Protein AF-A0AAW4WJC8-F1 (afdb_monomer_lite)

pLDDT: mean 82.38, std 7.83, range [56.75, 92.06]

Secondary structure (DSSP, 8-state):
-HHHHHHHHHHHHHHHHHHS-TTSS-HHHHHHHHHHHHHHHHHHHHTT--HHHHHHHHHHHHHHHHHHTTTS-HHHHHHHHHHHTTT-

Structure (mmCIF, N/CA/C/O backbone):
data_AF-A0AAW4WJC8-F1
#
_entry.id   AF-A0AAW4WJC8-F1
#
loop_
_atom_site.group_PDB
_atom_site.id
_atom_site.type_symbol
_atom_site.label_atom_id
_atom_site.label_alt_id
_atom_site.label_comp_id
_atom_site.label_asym_id
_atom_site.label_entity_id
_atom_site.label_seq_id
_atom_site.pdbx_PDB_ins_code
_atom_site.Cartn_x
_atom_site.Cartn_y
_atom_site.Cartn_z
_atom_site.occupancy
_atom_site.B_iso_or_equiv
_atom_site.auth_seq_id
_atom_site.auth_comp_id
_atom_site.auth_asym_id
_atom_site.auth_atom_id
_atom_site.pdbx_PDB_model_num
ATOM 1 N N . MET A 1 1 ? -13.239 5.710 7.790 1.00 70.38 1 MET A N 1
ATOM 2 C CA . MET A 1 1 ? -13.700 5.753 6.363 1.00 70.38 1 MET A CA 1
ATOM 3 C C . MET A 1 1 ? -12.543 5.916 5.367 1.00 70.38 1 MET A C 1
ATOM 5 O O . MET A 1 1 ? -12.682 5.482 4.223 1.00 70.38 1 MET A O 1
ATOM 9 N N . ARG A 1 2 ? -11.415 6.524 5.759 1.00 83.25 2 ARG A N 1
ATOM 10 C CA . ARG A 1 2 ? -10.227 6.736 4.918 1.00 83.25 2 ARG A CA 1
ATOM 11 C C . ARG A 1 2 ? -9.558 5.406 4.548 1.00 83.25 2 ARG A C 1
ATOM 13 O O . ARG A 1 2 ? -9.298 5.209 3.370 1.00 83.25 2 ARG A O 1
ATOM 20 N N . LEU A 1 3 ? -9.418 4.434 5.457 1.00 83.06 3 LEU A N 1
ATOM 21 C CA . LEU A 1 3 ? -8.845 3.109 5.131 1.00 83.06 3 LEU A CA 1
ATOM 22 C C . LEU A 1 3 ? -9.635 2.344 4.063 1.00 83.06 3 LEU A C 1
ATOM 24 O O . LEU A 1 3 ? -9.043 1.708 3.193 1.00 83.06 3 LEU A O 1
ATOM 28 N N . ARG A 1 4 ? -10.972 2.442 4.072 1.00 85.50 4 ARG A N 1
ATOM 29 C CA . ARG A 1 4 ? -11.808 1.862 3.005 1.00 85.50 4 ARG A CA 1
ATOM 30 C C . ARG A 1 4 ? -11.523 2.527 1.654 1.00 85.50 4 ARG A C 1
ATOM 32 O O . ARG A 1 4 ? -11.401 1.827 0.652 1.00 85.50 4 ARG A O 1
ATOM 39 N N . ARG A 1 5 ? -11.364 3.857 1.631 1.00 86.62 5 ARG A N 1
ATOM 40 C CA . ARG A 1 5 ? -10.978 4.612 0.424 1.00 86.62 5 ARG A CA 1
ATOM 41 C C . ARG A 1 5 ? -9.572 4.242 -0.052 1.00 86.62 5 ARG A C 1
ATOM 43 O O . ARG A 1 5 ? -9.395 4.000 -1.240 1.00 86.62 5 ARG A O 1
ATOM 50 N N . ILE A 1 6 ? -8.605 4.132 0.857 1.00 86.38 6 ILE A N 1
ATOM 51 C CA . ILE A 1 6 ? -7.234 3.697 0.558 1.00 86.38 6 ILE A CA 1
ATOM 52 C C . ILE A 1 6 ? -7.256 2.2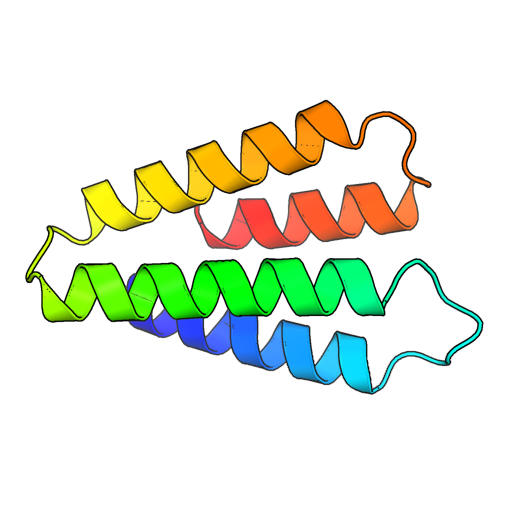96 -0.066 1.00 86.38 6 ILE A C 1
ATOM 54 O O . ILE A 1 6 ? -6.720 2.101 -1.153 1.00 86.38 6 ILE A O 1
ATOM 58 N N . LYS A 1 7 ? -7.954 1.332 0.551 1.00 87.81 7 LYS A N 1
ATOM 59 C CA . LYS A 1 7 ? -8.095 -0.037 0.024 1.00 87.81 7 LYS A CA 1
ATOM 60 C C . LYS A 1 7 ? -8.743 -0.069 -1.367 1.00 87.81 7 LYS A C 1
ATOM 62 O O . LYS A 1 7 ? -8.315 -0.844 -2.228 1.00 87.81 7 LYS A O 1
ATOM 67 N N . PHE A 1 8 ? -9.750 0.773 -1.604 1.00 89.81 8 PHE A N 1
ATOM 68 C CA . PHE A 1 8 ? -10.373 0.924 -2.920 1.00 89.81 8 PHE A CA 1
ATOM 69 C C . PHE A 1 8 ? -9.364 1.421 -3.960 1.00 89.81 8 PHE A C 1
ATOM 71 O O . PHE A 1 8 ? -9.172 0.766 -4.984 1.00 89.81 8 PHE A O 1
ATOM 78 N N . TRP A 1 9 ? -8.660 2.521 -3.678 1.00 87.56 9 TRP A N 1
ATOM 79 C CA . TRP A 1 9 ? -7.658 3.057 -4.596 1.00 87.56 9 TRP A CA 1
ATOM 80 C C . TRP A 1 9 ? -6.534 2.056 -4.856 1.00 87.56 9 TRP A C 1
ATOM 82 O O . TRP A 1 9 ? -6.212 1.823 -6.016 1.00 87.56 9 TRP A O 1
ATOM 92 N N . LEU A 1 10 ? -6.012 1.376 -3.830 1.00 88.56 10 LEU A N 1
ATOM 93 C CA . LEU A 1 10 ? -5.028 0.299 -3.997 1.00 88.56 10 LEU A CA 1
ATOM 94 C C . LEU A 1 10 ? -5.515 -0.782 -4.976 1.00 88.56 10 LEU A C 1
ATOM 96 O O . LEU A 1 10 ? -4.742 -1.248 -5.806 1.00 88.56 10 LEU A O 1
ATOM 100 N N . SER A 1 11 ? -6.803 -1.130 -4.947 1.00 89.75 11 SER A N 1
ATOM 101 C CA . SER A 1 11 ? -7.389 -2.101 -5.884 1.00 89.75 11 SER A CA 1
ATOM 102 C C . SER A 1 11 ? -7.472 -1.558 -7.319 1.00 89.75 11 SER A C 1
ATOM 104 O O . SER A 1 11 ? -7.146 -2.268 -8.270 1.00 89.75 11 SER A O 1
ATOM 106 N N . VAL A 1 12 ? -7.822 -0.278 -7.490 1.00 87.25 12 VAL A N 1
ATOM 107 C CA . VAL A 1 12 ? -7.774 0.406 -8.798 1.00 87.25 12 VAL A CA 1
ATOM 108 C C . VAL A 1 12 ? -6.342 0.437 -9.346 1.00 87.25 12 VAL A C 1
ATOM 110 O O . VAL A 1 12 ? -6.119 0.205 -10.536 1.00 87.25 12 VAL A O 1
ATOM 113 N N . PHE A 1 13 ? -5.357 0.698 -8.485 1.00 83.81 13 PHE A N 1
ATOM 114 C CA . PHE A 1 13 ? -3.941 0.692 -8.848 1.00 83.81 13 PHE A CA 1
ATOM 115 C C . PHE A 1 13 ? -3.455 -0.703 -9.251 1.00 83.81 13 PHE A C 1
ATOM 117 O O . PHE A 1 13 ? -2.782 -0.832 -10.272 1.00 83.81 13 PHE A O 1
ATOM 124 N N . GLU A 1 14 ? -3.832 -1.743 -8.508 1.00 86.75 14 GLU A N 1
ATOM 125 C CA . GLU A 1 14 ? -3.538 -3.139 -8.843 1.00 86.75 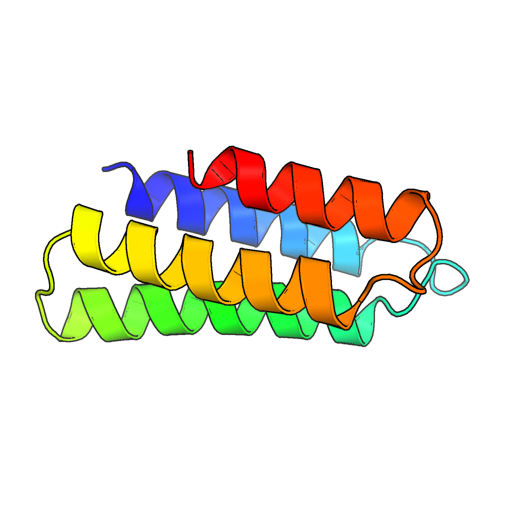14 GLU A CA 1
ATOM 126 C C . GLU A 1 14 ? -4.061 -3.504 -10.241 1.00 86.75 14 GLU A C 1
ATOM 128 O O . GLU A 1 14 ? -3.301 -4.013 -11.065 1.00 86.75 14 GLU A O 1
ATOM 133 N N . MET A 1 15 ? -5.317 -3.165 -10.557 1.00 86.19 15 MET A N 1
ATOM 134 C CA . MET A 1 15 ? -5.888 -3.391 -11.892 1.00 86.19 15 MET A CA 1
ATOM 135 C C . MET A 1 15 ? -5.125 -2.645 -12.990 1.00 86.19 15 MET A C 1
ATOM 137 O O . MET A 1 15 ? -4.823 -3.224 -14.034 1.00 86.19 15 MET A O 1
ATOM 141 N N . LYS A 1 16 ? -4.766 -1.373 -12.768 1.00 83.50 16 LYS A N 1
ATOM 142 C CA . LYS A 1 16 ? -3.966 -0.605 -13.738 1.00 83.50 16 LYS A CA 1
ATOM 143 C C . LYS A 1 16 ? -2.597 -1.243 -13.973 1.00 83.50 16 LYS A C 1
ATOM 145 O O . LYS A 1 16 ? -2.164 -1.333 -15.118 1.00 83.50 16 LYS A O 1
ATOM 150 N N . LEU A 1 17 ? -1.942 -1.723 -12.914 1.00 79.62 17 LEU A N 1
ATOM 151 C CA . LEU A 1 17 ? -0.678 -2.452 -13.011 1.00 79.62 17 LEU A CA 1
ATOM 152 C C . LEU A 1 17 ? -0.833 -3.740 -13.816 1.00 79.62 17 LEU A C 1
ATOM 154 O O . LEU A 1 17 ? -0.032 -3.979 -14.714 1.00 79.62 17 LEU A O 1
ATOM 158 N N . ILE A 1 18 ? -1.864 -4.544 -13.545 1.00 82.25 18 ILE A N 1
ATOM 159 C CA . ILE A 1 18 ? -2.144 -5.796 -14.267 1.00 82.25 18 ILE A CA 1
ATOM 160 C C . ILE A 1 18 ? -2.404 -5.544 -15.759 1.00 82.25 18 ILE A C 1
ATOM 162 O O . ILE A 1 18 ? -1.961 -6.343 -16.582 1.00 82.25 18 ILE A O 1
ATOM 166 N N . ASN A 1 19 ? -3.014 -4.417 -16.120 1.00 78.69 19 ASN A N 1
ATOM 167 C CA . ASN A 1 19 ? -3.325 -4.077 -17.511 1.00 78.69 19 ASN A CA 1
ATOM 168 C C . ASN A 1 19 ? -2.204 -3.319 -18.250 1.00 78.69 19 ASN A C 1
ATOM 170 O O . ASN A 1 19 ? -2.309 -3.092 -19.452 1.00 78.69 19 ASN A O 1
ATOM 174 N N . LEU A 1 20 ? -1.114 -2.941 -17.571 1.00 74.31 20 LEU A N 1
ATOM 175 C CA . LEU A 1 20 ? 0.051 -2.328 -18.223 1.00 74.31 20 LEU A CA 1
ATOM 176 C C . LEU A 1 20 ? 0.802 -3.356 -19.100 1.00 74.31 20 LEU A C 1
ATOM 178 O O . LEU A 1 20 ? 1.007 -4.487 -18.641 1.00 74.31 20 LEU A O 1
ATOM 182 N N . PRO A 1 21 ? 1.259 -2.992 -20.317 1.00 71.00 21 PRO A N 1
ATOM 183 C CA . PRO A 1 21 ? 1.994 -3.895 -21.207 1.00 71.00 21 PRO A CA 1
ATOM 184 C C . PRO A 1 21 ? 3.256 -4.470 -20.546 1.00 71.00 21 PRO A C 1
ATOM 186 O O . PRO A 1 21 ? 3.975 -3.755 -19.852 1.00 71.00 21 PRO A O 1
ATOM 189 N N . SER A 1 22 ? 3.561 -5.750 -20.786 1.00 60.16 22 SER A N 1
ATOM 190 C CA . SER A 1 22 ? 4.635 -6.503 -20.104 1.00 60.16 22 SER A CA 1
ATOM 191 C C . SER A 1 22 ? 6.061 -5.967 -20.312 1.00 60.16 22 SER A C 1
ATOM 193 O O . SER A 1 22 ? 6.949 -6.307 -19.538 1.00 60.16 22 SER A O 1
ATOM 195 N N . ILE A 1 23 ? 6.280 -5.106 -21.313 1.00 56.81 23 ILE A N 1
ATOM 196 C CA . ILE A 1 23 ? 7.551 -4.387 -21.543 1.00 56.81 23 ILE A CA 1
ATOM 197 C C . ILE A 1 23 ? 7.799 -3.309 -20.470 1.00 56.81 23 ILE A C 1
ATOM 199 O O . ILE A 1 23 ? 8.918 -2.830 -20.291 1.00 56.81 23 ILE A O 1
ATOM 203 N N . CYS A 1 24 ? 6.763 -2.912 -19.731 1.00 56.75 24 CYS A N 1
ATOM 204 C CA . CYS A 1 24 ? 6.845 -1.863 -18.729 1.00 56.75 24 CYS A CA 1
ATOM 205 C C . CYS A 1 24 ? 7.164 -2.427 -17.337 1.00 56.75 24 CYS A C 1
ATOM 207 O O . CYS A 1 24 ? 6.289 -2.938 -16.641 1.00 56.75 24 CYS A O 1
ATOM 209 N N . PHE A 1 25 ? 8.401 -2.183 -16.899 1.00 62.06 25 PHE A N 1
ATOM 210 C CA . PHE A 1 25 ? 8.816 -2.145 -15.493 1.00 62.06 25 PHE A CA 1
ATOM 211 C C . PHE A 1 25 ? 8.745 -3.452 -14.700 1.00 62.06 25 PHE A C 1
ATOM 213 O O . PHE A 1 25 ? 8.231 -4.475 -15.148 1.00 62.06 25 PHE A O 1
ATOM 220 N N . ARG A 1 26 ? 9.279 -3.423 -13.470 1.00 72.81 26 ARG A N 1
ATOM 221 C CA . ARG A 1 26 ? 9.186 -4.521 -12.494 1.00 72.81 26 ARG A CA 1
ATOM 222 C C . ARG A 1 26 ? 7.743 -4.674 -11.980 1.00 72.81 26 ARG A C 1
ATOM 224 O O . ARG A 1 26 ? 7.489 -4.670 -10.783 1.00 72.81 26 ARG A O 1
ATOM 231 N N . LYS A 1 27 ? 6.769 -4.833 -12.881 1.00 76.00 27 LYS A N 1
ATOM 232 C CA . LYS A 1 27 ? 5.322 -4.933 -12.630 1.00 76.00 27 LYS A CA 1
ATOM 233 C C . LYS A 1 27 ? 4.970 -5.937 -11.532 1.00 76.00 27 LYS A C 1
ATOM 235 O O . LYS A 1 27 ? 4.139 -5.641 -10.680 1.00 76.00 27 LYS A O 1
ATOM 240 N N . LYS A 1 28 ? 5.647 -7.091 -11.497 1.00 81.25 28 LYS A N 1
ATOM 241 C CA . LYS A 1 28 ? 5.476 -8.096 -10.430 1.00 81.25 28 LYS A CA 1
ATOM 242 C C . LYS A 1 28 ? 5.786 -7.532 -9.038 1.00 81.25 28 LYS A C 1
ATOM 244 O O . LYS A 1 28 ? 5.044 -7.802 -8.100 1.00 81.25 28 LYS A O 1
ATOM 249 N N . LYS A 1 29 ? 6.841 -6.722 -8.918 1.00 80.81 29 LYS A N 1
ATOM 250 C CA . LYS A 1 29 ? 7.256 -6.081 -7.664 1.00 80.81 29 LYS A CA 1
ATOM 251 C C . LYS A 1 29 ? 6.223 -5.054 -7.194 1.00 80.81 29 LYS A C 1
ATOM 253 O O . LYS A 1 29 ? 5.848 -5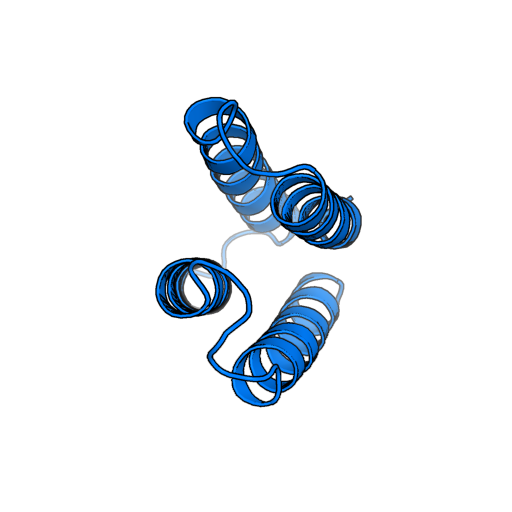.051 -6.029 1.00 80.81 29 LYS A O 1
ATOM 258 N N . TRP A 1 30 ? 5.678 -4.265 -8.119 1.00 79.94 30 TRP A N 1
ATOM 259 C CA . TRP A 1 30 ? 4.632 -3.282 -7.815 1.00 79.94 30 TRP A CA 1
ATOM 260 C C . TRP A 1 30 ? 3.324 -3.916 -7.363 1.00 79.94 30 TRP A C 1
ATOM 262 O O . TRP A 1 30 ? 2.748 -3.502 -6.361 1.00 79.94 30 TRP A O 1
ATOM 272 N N . ILE A 1 31 ? 2.882 -4.960 -8.066 1.00 84.56 31 ILE A N 1
ATOM 273 C CA . ILE A 1 31 ? 1.700 -5.730 -7.669 1.00 84.56 31 ILE A CA 1
ATOM 274 C C . ILE A 1 31 ? 1.920 -6.343 -6.281 1.00 84.56 31 ILE A C 1
ATOM 276 O O . ILE A 1 31 ? 1.018 -6.305 -5.449 1.00 84.56 31 ILE A O 1
ATOM 280 N N . HIS A 1 32 ? 3.122 -6.857 -6.003 1.00 86.62 32 HIS A N 1
ATOM 281 C CA . HIS A 1 32 ? 3.463 -7.392 -4.687 1.00 86.62 32 HIS A CA 1
ATOM 282 C C . HIS A 1 32 ? 3.337 -6.337 -3.574 1.00 86.62 32 HIS A C 1
ATOM 284 O O . HIS A 1 32 ? 2.683 -6.603 -2.568 1.00 86.62 32 HIS A O 1
ATOM 290 N N . TYR A 1 33 ? 3.873 -5.128 -3.764 1.00 85.69 33 TYR A N 1
ATOM 291 C CA . TYR A 1 33 ? 3.735 -4.044 -2.783 1.00 85.69 33 TYR A CA 1
ATOM 292 C C . TYR A 1 33 ? 2.282 -3.639 -2.537 1.00 85.69 33 TYR A C 1
ATOM 294 O O . TYR A 1 33 ? 1.858 -3.536 -1.387 1.00 85.69 33 TYR A O 1
ATOM 302 N N . VAL A 1 34 ? 1.488 -3.484 -3.599 1.00 88.06 34 VAL A N 1
ATOM 303 C CA . VAL A 1 34 ? 0.063 -3.146 -3.468 1.00 88.06 34 VAL A CA 1
ATOM 304 C C . VAL A 1 34 ? -0.697 -4.234 -2.704 1.00 88.06 34 VAL A C 1
ATOM 306 O O . VAL A 1 34 ? -1.492 -3.919 -1.817 1.00 88.06 34 VAL A O 1
ATOM 309 N N . LYS A 1 35 ? -0.423 -5.514 -2.985 1.00 90.75 35 LYS A N 1
ATOM 310 C CA . LYS A 1 35 ? -1.010 -6.637 -2.241 1.00 90.75 35 LYS A CA 1
ATOM 311 C C . LYS A 1 35 ? -0.624 -6.611 -0.765 1.00 90.75 35 LYS A C 1
ATOM 313 O O . LYS A 1 35 ? -1.500 -6.765 0.081 1.00 90.75 35 LYS A O 1
ATOM 318 N N . LYS A 1 36 ? 0.649 -6.349 -0.456 1.00 90.81 36 LYS A N 1
ATOM 319 C CA . LYS A 1 36 ? 1.141 -6.259 0.923 1.00 90.81 36 LYS A CA 1
ATOM 320 C C . LYS A 1 36 ? 0.451 -5.138 1.709 1.00 90.81 36 LYS A C 1
ATOM 322 O O . LYS A 1 36 ? 0.018 -5.371 2.832 1.00 90.81 36 LYS A O 1
ATOM 327 N N . LEU A 1 37 ? 0.256 -3.959 1.108 1.00 89.75 37 LEU A N 1
ATOM 328 C CA . LEU A 1 37 ? -0.496 -2.863 1.740 1.00 89.75 37 LEU A CA 1
ATOM 329 C C . LEU A 1 37 ? -1.961 -3.245 2.001 1.00 89.75 37 LEU A C 1
ATOM 331 O O . LEU A 1 37 ? -2.481 -2.980 3.082 1.00 89.75 37 LEU A O 1
ATOM 335 N N . LYS A 1 38 ? -2.633 -3.895 1.040 1.00 91.38 38 LYS A N 1
ATOM 336 C CA . LYS A 1 38 ? -4.021 -4.362 1.221 1.00 91.38 38 LYS A CA 1
ATOM 337 C C . LYS A 1 38 ? -4.128 -5.379 2.358 1.00 91.38 38 LYS A C 1
ATOM 339 O O . LYS A 1 38 ? -5.046 -5.262 3.166 1.00 91.38 38 LYS A O 1
ATOM 344 N N . GLN A 1 39 ? -3.189 -6.319 2.435 1.00 92.06 39 GLN A N 1
ATOM 345 C CA . GLN A 1 39 ? -3.143 -7.324 3.493 1.00 92.06 39 GLN A CA 1
ATOM 346 C C . GLN A 1 39 ? -2.924 -6.683 4.870 1.00 92.06 39 GLN A C 1
ATOM 348 O O . GLN A 1 39 ? -3.664 -6.985 5.800 1.00 92.06 39 GLN A O 1
ATOM 353 N N . LEU A 1 40 ? -1.992 -5.731 4.988 1.00 90.56 40 LEU A N 1
ATOM 354 C CA . LEU A 1 40 ? -1.781 -4.982 6.232 1.00 90.56 40 LEU A CA 1
ATOM 355 C C . LEU A 1 40 ? -3.062 -4.272 6.687 1.00 90.56 40 LEU A C 1
ATOM 357 O O . LEU A 1 40 ? -3.417 -4.332 7.859 1.00 90.56 40 LEU A O 1
ATOM 361 N N . ILE A 1 41 ? -3.801 -3.646 5.766 1.00 90.19 41 ILE A N 1
ATOM 362 C CA . ILE A 1 41 ? -5.090 -3.018 6.093 1.00 90.19 41 ILE A CA 1
ATOM 363 C C . ILE A 1 41 ? -6.083 -4.048 6.647 1.00 90.19 41 ILE A C 1
ATOM 365 O O . ILE A 1 41 ? -6.809 -3.746 7.591 1.00 90.19 41 ILE A O 1
ATOM 369 N N . GLU A 1 42 ? -6.156 -5.246 6.068 1.00 91.56 42 GLU A N 1
ATOM 370 C CA . GLU A 1 42 ? -7.055 -6.305 6.542 1.00 91.56 42 GLU A CA 1
ATOM 371 C C . GLU A 1 42 ? -6.651 -6.831 7.921 1.00 91.56 42 GLU A C 1
ATOM 373 O O . GLU A 1 42 ? -7.505 -6.936 8.798 1.00 91.56 42 GLU A O 1
ATOM 378 N N . GLU A 1 43 ? -5.359 -7.070 8.146 1.00 91.56 43 GLU A N 1
ATOM 379 C CA . GLU A 1 43 ? -4.825 -7.527 9.432 1.00 91.56 43 GLU A CA 1
ATOM 380 C C . GLU A 1 43 ? -5.079 -6.515 10.554 1.00 91.56 43 GLU A C 1
ATOM 382 O O . GLU A 1 43 ? -5.510 -6.891 11.643 1.00 91.56 43 GLU A O 1
ATOM 387 N N . GLN A 1 44 ? -4.851 -5.225 10.297 1.00 87.31 44 GLN A N 1
ATOM 388 C CA . GLN A 1 44 ? -5.072 -4.181 11.299 1.00 87.31 44 GLN A CA 1
ATOM 389 C C . GLN A 1 44 ? -6.566 -3.968 11.586 1.00 87.31 44 GLN A C 1
ATOM 391 O O . GLN A 1 44 ? -6.948 -3.814 12.745 1.00 87.31 44 GLN A O 1
ATOM 396 N N . ASN A 1 45 ? -7.429 -4.049 10.563 1.00 87.50 45 ASN A N 1
ATOM 397 C CA . ASN A 1 45 ? -8.880 -4.023 10.773 1.00 87.50 45 ASN A CA 1
ATOM 398 C C . ASN A 1 45 ? -9.359 -5.228 11.596 1.00 87.50 45 ASN A C 1
ATOM 400 O O . ASN A 1 45 ? -10.194 -5.055 12.479 1.00 87.50 45 ASN A O 1
ATOM 404 N N . ALA A 1 46 ? -8.829 -6.430 11.343 1.00 89.62 46 ALA A N 1
ATOM 405 C CA . ALA A 1 46 ? -9.174 -7.632 12.105 1.00 89.62 46 ALA A CA 1
ATOM 406 C C . ALA A 1 46 ? -8.747 -7.538 13.581 1.00 89.62 46 ALA A C 1
ATOM 408 O O . ALA A 1 46 ? -9.415 -8.087 14.451 1.00 89.62 46 ALA A O 1
ATOM 409 N N . ARG A 1 47 ? -7.658 -6.812 13.865 1.00 88.81 47 ARG A N 1
ATOM 410 C CA . ARG A 1 47 ? -7.171 -6.535 15.227 1.00 88.81 47 ARG A CA 1
ATOM 411 C C . ARG A 1 47 ? -7.905 -5.386 15.927 1.00 88.81 47 ARG A C 1
ATOM 413 O O . ARG A 1 47 ? -7.666 -5.166 17.108 1.00 88.81 47 ARG A O 1
ATOM 420 N N . GLY A 1 48 ? -8.774 -4.655 15.225 1.00 88.06 48 GLY A N 1
ATOM 421 C CA . GLY A 1 48 ? -9.457 -3.478 15.769 1.00 88.06 48 GLY A CA 1
ATOM 422 C C . GLY A 1 48 ? -8.525 -2.286 16.019 1.00 88.06 48 GLY A C 1
ATOM 423 O O . GLY A 1 48 ? -8.829 -1.436 16.855 1.00 88.06 48 GLY A O 1
ATOM 424 N N . GLU A 1 49 ? -7.385 -2.222 15.325 1.00 89.94 49 GLU A N 1
ATOM 425 C CA . GLU A 1 49 ? -6.410 -1.147 15.507 1.00 89.94 49 GLU A CA 1
ATOM 426 C C . GLU A 1 49 ? -6.952 0.196 14.985 1.00 89.94 49 GLU A C 1
ATOM 428 O O . GLU A 1 49 ? -7.670 0.243 13.978 1.00 89.94 49 GLU A O 1
ATOM 433 N N . PRO A 1 50 ? -6.624 1.316 15.653 1.00 87.75 50 PRO A N 1
ATOM 434 C CA . PRO A 1 50 ? -7.112 2.623 15.255 1.00 87.75 50 PRO A CA 1
ATOM 435 C C . PRO A 1 50 ? -6.613 3.010 13.860 1.00 87.75 50 PRO A C 1
ATOM 437 O O . PRO A 1 50 ? -5.428 2.905 13.536 1.00 87.75 50 PRO A O 1
ATOM 440 N N . GLU A 1 51 ? -7.533 3.559 13.064 1.00 86.00 51 GLU A N 1
ATOM 441 C CA . GLU A 1 51 ? -7.343 3.897 11.648 1.00 86.00 51 GLU A CA 1
ATOM 442 C C . GLU A 1 51 ? -6.065 4.724 11.396 1.00 86.00 51 GLU A C 1
ATOM 444 O O . GLU A 1 51 ? -5.297 4.433 10.480 1.00 86.00 51 GLU A O 1
ATOM 449 N N . ASN A 1 52 ? -5.788 5.706 12.260 1.00 86.44 52 ASN A N 1
ATOM 450 C CA . ASN A 1 52 ? -4.608 6.570 12.155 1.00 86.44 52 ASN A CA 1
ATOM 451 C C . ASN A 1 52 ? -3.287 5.815 12.368 1.00 86.44 52 ASN A C 1
ATOM 453 O O . ASN A 1 52 ? -2.292 6.129 11.719 1.00 86.44 52 ASN A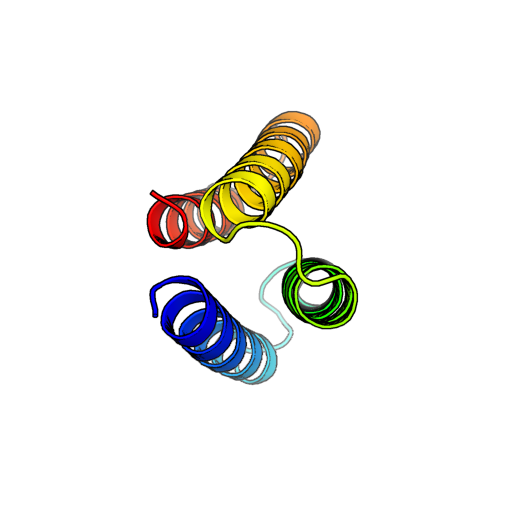 O 1
ATOM 457 N N . ARG A 1 53 ? -3.267 4.810 13.252 1.00 86.81 53 ARG A N 1
ATOM 458 C CA . ARG A 1 53 ? -2.069 4.001 13.508 1.00 86.81 53 ARG A CA 1
ATOM 459 C C . ARG A 1 53 ? -1.763 3.104 12.318 1.00 86.81 53 ARG A C 1
ATOM 461 O O . ARG A 1 53 ? -0.616 3.037 11.892 1.00 86.81 53 ARG A O 1
ATOM 468 N N . THR A 1 54 ? -2.790 2.491 11.731 1.00 88.12 54 THR A N 1
ATOM 469 C CA . THR A 1 54 ? -2.643 1.719 10.492 1.00 88.12 54 THR A CA 1
ATOM 470 C C . THR A 1 54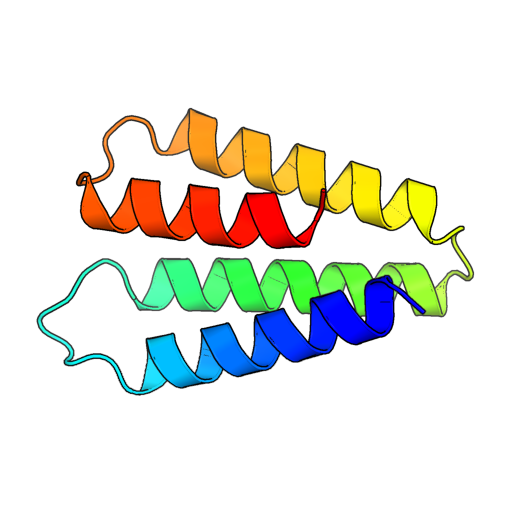 ? -2.124 2.588 9.351 1.00 88.12 54 THR A C 1
ATOM 472 O O . THR A 1 54 ? -1.195 2.181 8.664 1.00 88.12 54 THR A O 1
ATOM 475 N N . ILE A 1 55 ? -2.678 3.790 9.157 1.00 86.94 55 ILE A N 1
ATOM 476 C CA . ILE A 1 55 ? -2.219 4.710 8.103 1.00 86.94 55 ILE A CA 1
ATOM 477 C C . ILE A 1 55 ? -0.747 5.076 8.305 1.00 86.94 55 ILE A C 1
ATOM 479 O O . ILE A 1 55 ? 0.023 4.976 7.354 1.00 86.94 55 ILE A O 1
ATOM 483 N N . LYS A 1 56 ? -0.337 5.392 9.539 1.00 88.94 56 LYS A N 1
ATOM 484 C CA . LYS A 1 56 ? 1.064 5.688 9.854 1.00 88.94 56 LYS A CA 1
ATOM 485 C C . LYS A 1 56 ? 1.994 4.515 9.519 1.00 88.94 56 LYS A C 1
ATOM 487 O O . LYS A 1 56 ? 3.008 4.714 8.865 1.00 88.94 56 LYS A O 1
ATOM 492 N N . MET A 1 57 ? 1.611 3.284 9.869 1.00 89.31 57 MET A N 1
ATOM 493 C CA . MET A 1 57 ? 2.392 2.089 9.514 1.00 89.31 57 MET A CA 1
ATOM 494 C C . MET A 1 57 ? 2.497 1.880 7.996 1.00 89.31 57 MET A C 1
ATOM 496 O O . MET A 1 57 ? 3.538 1.455 7.496 1.00 89.31 57 MET A O 1
ATOM 500 N N . LEU A 1 58 ? 1.424 2.161 7.249 1.00 89.38 58 LEU A N 1
ATOM 501 C CA . LEU A 1 58 ? 1.445 2.086 5.786 1.00 89.38 58 LEU A CA 1
ATOM 502 C C . LEU A 1 58 ? 2.367 3.160 5.195 1.00 89.38 58 LEU A C 1
ATOM 504 O O . LEU A 1 58 ? 3.103 2.860 4.259 1.00 89.38 58 LEU A O 1
ATOM 508 N N . GLN A 1 59 ? 2.345 4.380 5.741 1.00 87.88 59 GLN A N 1
ATOM 509 C CA . GLN A 1 59 ? 3.236 5.470 5.334 1.00 87.88 59 GLN A CA 1
ATOM 510 C C . GLN A 1 59 ? 4.702 5.100 5.584 1.00 87.88 59 GLN A C 1
ATOM 512 O O . GLN A 1 59 ? 5.498 5.181 4.656 1.00 87.88 59 GLN A O 1
ATOM 517 N N . GLU A 1 60 ? 5.038 4.588 6.771 1.00 90.31 60 GLU A N 1
ATOM 518 C CA . GLU A 1 60 ? 6.399 4.148 7.117 1.00 90.31 60 GLU A CA 1
ATOM 519 C C . GLU A 1 60 ? 6.894 3.024 6.185 1.00 90.31 60 GLU A C 1
ATOM 521 O O . GLU A 1 60 ? 7.986 3.118 5.623 1.00 90.31 60 GLU A O 1
ATOM 526 N N . GLN A 1 61 ? 6.069 1.994 5.930 1.00 87.50 61 GLN A N 1
ATOM 527 C CA . GLN A 1 61 ? 6.386 0.931 4.955 1.00 87.50 61 GLN A CA 1
ATOM 528 C C . GLN A 1 61 ? 6.656 1.508 3.557 1.00 87.50 61 GLN A C 1
ATOM 530 O O . GLN A 1 61 ? 7.557 1.060 2.847 1.00 87.50 61 GLN A O 1
ATOM 535 N N . MET A 1 62 ? 5.855 2.489 3.142 1.00 86.75 62 MET A N 1
ATOM 536 C CA . MET A 1 62 ? 5.985 3.121 1.837 1.00 86.75 62 MET A CA 1
ATOM 537 C C . MET A 1 62 ? 7.234 3.995 1.719 1.00 86.75 62 MET A C 1
ATOM 539 O O . MET A 1 62 ? 7.899 3.946 0.683 1.00 86.75 62 MET A O 1
ATOM 543 N N . GLU A 1 63 ? 7.571 4.764 2.752 1.00 86.56 63 GLU A N 1
ATOM 544 C CA . GLU A 1 63 ? 8.805 5.552 2.810 1.00 86.56 63 GLU A CA 1
ATOM 545 C C . GLU A 1 63 ? 10.039 4.653 2.738 1.00 86.56 63 GLU A C 1
ATOM 547 O O . GLU A 1 63 ? 10.960 4.936 1.970 1.00 86.56 63 GLU A O 1
ATOM 552 N N . GLU A 1 64 ? 10.030 3.523 3.451 1.00 87.38 64 GLU A N 1
ATOM 553 C CA . GLU A 1 64 ? 11.104 2.527 3.397 1.00 87.38 64 GLU A CA 1
ATOM 554 C C . GLU A 1 64 ? 11.278 1.963 1.977 1.00 87.38 64 GLU A C 1
ATOM 556 O O . GLU A 1 64 ? 12.400 1.836 1.473 1.00 87.38 64 GLU A O 1
ATOM 561 N N . TRP A 1 65 ? 10.178 1.676 1.275 1.00 85.50 65 TRP A N 1
ATOM 562 C CA . TRP A 1 65 ? 10.238 1.235 -0.121 1.00 85.50 65 TRP A CA 1
ATOM 563 C C . TRP A 1 65 ? 10.744 2.338 -1.047 1.00 85.50 65 TRP A C 1
ATOM 565 O O . TRP A 1 65 ? 11.599 2.079 -1.884 1.00 85.50 65 TRP A O 1
ATOM 575 N N . ILE A 1 66 ? 10.285 3.580 -0.890 1.00 80.94 66 ILE A N 1
ATOM 576 C CA . ILE A 1 66 ? 10.784 4.719 -1.678 1.00 80.94 66 ILE A CA 1
ATOM 577 C C . ILE A 1 66 ? 12.290 4.915 -1.466 1.00 80.94 66 ILE A C 1
ATOM 579 O O . ILE A 1 66 ? 13.025 5.176 -2.424 1.00 80.94 66 ILE A O 1
ATOM 583 N N . TYR A 1 67 ? 12.758 4.766 -0.227 1.00 81.62 67 TYR A N 1
ATOM 584 C CA . TYR A 1 67 ? 14.157 4.941 0.138 1.00 81.62 67 TYR A CA 1
ATOM 585 C C . TYR A 1 67 ? 15.050 3.805 -0.376 1.00 81.62 67 TYR A C 1
ATOM 587 O O . TYR A 1 67 ? 16.088 4.067 -0.989 1.00 81.62 67 TYR A O 1
ATOM 595 N N . SER A 1 68 ? 14.648 2.549 -0.165 1.00 80.12 68 SER A N 1
ATOM 596 C CA . SER A 1 68 ? 15.380 1.368 -0.656 1.00 80.12 68 SER A CA 1
ATOM 597 C C . SER A 1 68 ? 15.442 1.323 -2.183 1.00 80.12 68 SER A C 1
ATOM 599 O O . SER A 1 68 ? 16.406 0.837 -2.772 1.00 80.12 68 SER A O 1
ATOM 601 N N . GLU A 1 69 ? 14.460 1.926 -2.841 1.00 73.56 69 GLU A N 1
ATOM 602 C CA . GLU A 1 69 ? 14.335 1.934 -4.284 1.00 73.56 69 GLU A CA 1
ATOM 603 C C . GLU A 1 69 ? 14.866 3.217 -4.959 1.00 73.56 69 GLU A C 1
ATOM 605 O O . GLU A 1 69 ? 14.459 3.579 -6.068 1.00 73.56 69 GLU A O 1
ATOM 610 N N . ARG A 1 70 ? 15.833 3.910 -4.342 1.00 69.12 70 ARG A N 1
ATOM 611 C CA . ARG A 1 70 ? 16.471 5.118 -4.908 1.00 69.12 70 ARG A CA 1
ATOM 612 C C . ARG A 1 70 ? 17.034 4.932 -6.320 1.00 69.12 70 ARG A C 1
ATOM 614 O O . ARG A 1 70 ? 17.092 5.903 -7.069 1.00 69.12 70 ARG A O 1
ATOM 621 N N . HIS A 1 71 ? 17.386 3.719 -6.730 1.00 75.00 71 HIS A N 1
ATOM 622 C CA . HIS A 1 71 ? 17.879 3.432 -8.085 1.00 75.00 71 HIS A CA 1
ATOM 623 C C . HIS A 1 71 ? 16.773 3.218 -9.126 1.00 75.00 71 HIS A C 1
ATOM 625 O O . HIS A 1 71 ? 17.066 2.921 -10.284 1.00 75.00 71 HIS A O 1
ATOM 631 N N . LEU A 1 72 ? 15.502 3.355 -8.744 1.00 70.50 72 LEU A N 1
ATOM 632 C CA . LEU A 1 72 ? 14.411 3.166 -9.681 1.00 70.50 72 LEU A CA 1
ATOM 633 C C . LEU A 1 72 ? 14.364 4.245 -10.766 1.00 70.50 72 LEU A C 1
ATOM 635 O O . LEU A 1 72 ? 14.529 5.438 -10.483 1.00 70.50 72 LEU A O 1
ATOM 639 N N . PRO A 1 73 ? 14.011 3.846 -11.997 1.00 76.38 73 PRO A N 1
ATOM 640 C CA . PRO A 1 73 ? 13.600 4.746 -13.057 1.00 76.38 73 PRO A CA 1
ATOM 641 C C . PRO A 1 73 ? 12.558 5.771 -12.594 1.00 76.38 73 PRO A C 1
ATOM 643 O O . PRO A 1 73 ? 11.633 5.466 -11.838 1.00 76.38 73 PRO A O 1
ATOM 646 N N . LYS A 1 74 ? 12.647 6.989 -13.140 1.00 78.12 74 LYS A N 1
ATOM 647 C CA . LYS A 1 74 ? 11.773 8.130 -12.807 1.00 78.12 74 LYS A CA 1
ATOM 648 C C . LYS A 1 74 ? 10.276 7.787 -12.825 1.00 78.12 74 LYS A C 1
ATOM 650 O O . LYS A 1 74 ? 9.531 8.278 -11.983 1.00 78.12 74 LYS A O 1
ATOM 655 N N . LYS A 1 75 ? 9.836 6.931 -13.756 1.00 75.00 75 LYS A N 1
ATOM 656 C CA . LYS A 1 75 ? 8.433 6.493 -13.868 1.00 75.00 75 LYS A CA 1
ATOM 657 C C . LYS A 1 75 ? 7.995 5.606 -12.693 1.00 75.00 75 LYS A C 1
ATOM 659 O O . LYS A 1 75 ? 6.882 5.766 -12.207 1.00 75.00 75 LYS A O 1
ATOM 664 N N . GLU A 1 76 ? 8.863 4.719 -12.213 1.00 73.94 76 GLU A N 1
ATOM 665 C CA . GLU A 1 76 ? 8.585 3.857 -11.056 1.00 73.94 76 GLU A CA 1
ATOM 666 C C . GLU A 1 76 ? 8.615 4.654 -9.746 1.00 73.94 76 GLU A C 1
ATOM 668 O O . GLU A 1 76 ? 7.742 4.493 -8.897 1.00 73.94 76 GLU A O 1
ATOM 673 N N . ARG A 1 77 ? 9.544 5.609 -9.616 1.00 77.38 77 ARG A N 1
ATOM 674 C CA . ARG A 1 77 ? 9.558 6.532 -8.472 1.00 77.38 77 ARG A CA 1
ATOM 675 C C . ARG A 1 77 ? 8.312 7.423 -8.437 1.00 77.38 77 ARG A C 1
ATOM 677 O O . ARG A 1 77 ? 7.711 7.604 -7.384 1.00 77.38 77 ARG A O 1
ATOM 684 N N . PHE A 1 78 ? 7.885 7.941 -9.592 1.00 80.31 78 PHE A N 1
ATOM 685 C CA . PHE A 1 78 ? 6.631 8.691 -9.711 1.00 80.31 78 PHE A CA 1
ATOM 686 C C . PHE A 1 78 ? 5.426 7.855 -9.262 1.00 80.31 78 PHE A C 1
ATOM 688 O O . PHE A 1 78 ? 4.531 8.366 -8.592 1.00 80.31 78 PHE A O 1
ATOM 695 N N . PHE A 1 79 ? 5.424 6.565 -9.601 1.00 75.62 79 PHE A N 1
ATOM 696 C CA . PHE A 1 79 ? 4.374 5.638 -9.202 1.00 75.62 79 PHE A CA 1
ATOM 697 C C . PHE A 1 79 ? 4.308 5.451 -7.679 1.00 75.62 79 PHE A C 1
ATOM 699 O O . PHE A 1 79 ? 3.232 5.573 -7.096 1.00 75.62 79 PHE A O 1
ATOM 706 N N . LEU A 1 80 ? 5.452 5.226 -7.027 1.00 77.25 80 LEU A N 1
ATOM 707 C CA . LEU A 1 80 ? 5.531 5.125 -5.568 1.00 77.25 80 LEU A CA 1
ATOM 708 C C . LEU A 1 80 ? 5.076 6.404 -4.861 1.00 77.25 80 LEU A C 1
ATOM 710 O O . LEU A 1 80 ? 4.275 6.337 -3.934 1.00 77.25 80 LEU A O 1
ATOM 714 N N . ASN A 1 81 ? 5.517 7.568 -5.339 1.00 81.44 81 ASN A N 1
ATOM 715 C CA . ASN A 1 81 ? 5.102 8.848 -4.767 1.00 81.44 8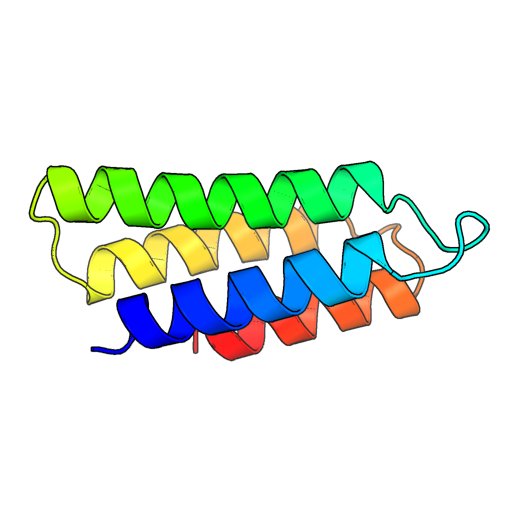1 ASN A CA 1
ATOM 716 C C . ASN A 1 81 ? 3.587 9.064 -4.908 1.00 81.44 81 ASN A C 1
ATOM 718 O O . ASN A 1 81 ? 2.942 9.555 -3.989 1.00 81.44 81 ASN A O 1
ATOM 722 N N . LYS A 1 82 ? 2.990 8.653 -6.036 1.00 80.62 82 LYS A N 1
ATOM 723 C CA . LYS A 1 82 ? 1.531 8.690 -6.229 1.00 80.62 82 LYS A CA 1
ATOM 724 C C . LYS A 1 82 ? 0.783 7.792 -5.247 1.00 80.62 82 LYS A C 1
ATOM 726 O O . LYS A 1 82 ? -0.290 8.182 -4.808 1.00 80.62 82 LYS A O 1
ATOM 731 N N . LEU A 1 83 ? 1.318 6.612 -4.938 1.00 78.19 83 LEU A N 1
ATOM 732 C CA . LEU A 1 83 ? 0.744 5.723 -3.927 1.00 78.19 83 LEU A CA 1
ATOM 733 C C . LEU A 1 83 ? 0.869 6.326 -2.518 1.00 78.19 83 LEU A C 1
ATOM 735 O O . LEU A 1 83 ? -0.083 6.238 -1.751 1.00 78.19 83 LEU A O 1
ATOM 739 N N . PHE A 1 84 ? 1.992 6.977 -2.203 1.00 82.75 84 PHE A N 1
ATOM 740 C CA . PHE A 1 84 ? 2.231 7.591 -0.894 1.00 82.75 84 PHE A CA 1
ATOM 741 C C . PHE A 1 84 ? 1.257 8.743 -0.632 1.00 82.75 84 PHE A C 1
ATOM 743 O O . PHE A 1 84 ? 0.629 8.795 0.419 1.00 82.75 84 PHE A O 1
ATOM 750 N N . LEU A 1 85 ? 1.016 9.574 -1.650 1.00 82.38 85 LEU A N 1
ATOM 751 C CA . LEU A 1 85 ? 0.019 10.649 -1.620 1.00 82.38 85 LEU A CA 1
ATOM 752 C C . LEU A 1 85 ? -1.425 10.174 -1.378 1.00 82.38 85 LEU A C 1
ATOM 754 O O . LEU A 1 85 ? -2.289 10.995 -1.102 1.00 82.38 85 LEU A O 1
ATOM 758 N N . LEU A 1 86 ? -1.736 8.882 -1.528 1.00 77.31 86 LEU A N 1
ATOM 759 C CA . LEU A 1 86 ? -3.065 8.357 -1.177 1.00 77.31 86 LEU A CA 1
ATOM 760 C C . LEU A 1 86 ? -3.216 8.105 0.325 1.00 77.31 86 LEU A C 1
ATOM 762 O O . LEU A 1 86 ? -4.340 7.900 0.785 1.00 77.31 86 LEU A O 1
ATOM 766 N N . LEU A 1 87 ? -2.098 8.026 1.051 1.00 75.38 87 LEU A N 1
ATOM 767 C CA . LEU A 1 87 ? -2.056 7.772 2.488 1.00 75.38 87 LEU A CA 1
ATOM 768 C C . LEU A 1 87 ? -2.012 9.064 3.318 1.00 75.38 87 LEU A C 1
ATOM 770 O O . LEU A 1 87 ? -2.349 9.008 4.497 1.00 75.38 87 LEU A O 1
ATOM 774 N N . GLU A 1 88 ? -1.611 10.187 2.719 1.00 71.94 88 GLU A N 1
ATOM 775 C CA . GLU A 1 88 ? -1.633 11.547 3.294 1.00 71.94 88 GLU A CA 1
ATOM 776 C C . GLU A 1 88 ? -3.062 12.144 3.272 1.00 71.94 88 GLU A C 1
ATOM 778 O O . GLU A 1 88 ? -3.563 12.589 4.338 1.00 71.94 88 GLU A O 1
#

Sequence (88 aa):
MRLRRIKFWLSVFEMKLINLPSICFRKKKWIHYVKKLKQLIEEQNARGEPENRTIKMLQEQMEEWIYSERHLPKKERFFLNKLFLLLE

Foldseek 3Di:
DLLVVLLVVLVVVLVVLVPDDPVDDPSVVSNVLSVVLNVLSVVCVVVVHDPLVSLVVNLVVLVVVLVVVVVDDPVVNVVSVVSNVSSD

Radius of gyration: 13.03 Å; chains: 1; bounding box: 32×20×37 Å

Organism: NCBI:txid2981794